Protein AF-A0A352N998-F1 (afdb_monomer)

Sequence (170 aa):
EGVTFNKLVNGTYAFRRDFKKSLWIEVFLVEGINSDIDNVRRIAALVGSLKPDKIHLNTSVRPPSEETATAVSEERMIELASPFDMCPNVIIPKFNSISPGDELNEVDILEILRRRPCTAVQIAEAFDMHMNEVAKYISRLLYKKLIYSDDRGIGAYYSAVKSKEELVLR

Radius of gyration: 21.12 Å; Cα contacts (8 Å, |Δi|>4): 191; chains: 1; bounding box: 54×50×42 Å

Mean predicted aligned error: 13.95 Å

Secondary structure (DSSP, 8-state):
-PPPHHHHHHHHHHHHHH--S--EEEEE--TTTT-SHHHHHHHHHHHHHT--SEEEEE---S--SSTT-PPPPHHHHHHHHGGGTTSSSEE--------TTS---HHHHHHHHHHS-EEHHHHHHHHT--HHHHHHHHHHHHHTTSEEEEE-SSSEEEEE--STTTTT--

Structure (mmCIF, N/CA/C/O backbone):
data_AF-A0A352N998-F1
#
_entry.id   AF-A0A352N998-F1
#
loop_
_atom_site.group_PDB
_atom_site.id
_atom_site.type_symbol
_atom_site.label_atom_id
_atom_site.label_alt_id
_atom_site.label_comp_id
_atom_site.label_asym_id
_atom_site.label_entity_id
_atom_site.label_seq_id
_atom_site.pdbx_PDB_ins_code
_atom_site.Cartn_x
_atom_site.Cartn_y
_atom_site.Cartn_z
_atom_site.occupancy
_atom_site.B_iso_or_equiv
_atom_site.auth_seq_id
_atom_site.auth_comp_id
_atom_site.auth_asym_id
_atom_site.auth_atom_id
_atom_site.pdbx_PDB_model_num
ATOM 1 N N . GLU A 1 1 ? -24.233 -0.096 -15.595 1.00 65.88 1 GLU A N 1
ATOM 2 C CA . GLU A 1 1 ? -24.264 0.865 -14.470 1.00 65.88 1 GLU A CA 1
ATOM 3 C C . GLU A 1 1 ? -22.952 0.783 -13.704 1.00 65.88 1 GLU A C 1
ATOM 5 O O . GLU A 1 1 ? -22.459 -0.321 -13.506 1.00 65.88 1 GLU A O 1
ATOM 10 N N . GLY A 1 2 ? -22.361 1.922 -13.338 1.00 82.56 2 GLY A N 1
ATOM 11 C CA . GLY A 1 2 ? -21.114 1.968 -12.568 1.00 82.56 2 GLY A CA 1
ATOM 12 C C . GLY A 1 2 ? -21.339 1.813 -11.061 1.00 82.56 2 GLY A C 1
ATOM 13 O O . GLY A 1 2 ? -22.460 1.944 -10.561 1.00 82.56 2 GLY A O 1
ATOM 14 N N . VAL A 1 3 ? -20.261 1.558 -10.322 1.00 88.19 3 VAL A N 1
ATOM 15 C CA . VAL A 1 3 ? -20.290 1.548 -8.855 1.00 88.19 3 VAL A CA 1
ATOM 16 C C . VAL A 1 3 ? -20.045 2.968 -8.345 1.00 88.19 3 VAL A C 1
ATOM 18 O O . VAL A 1 3 ? -19.090 3.620 -8.752 1.00 88.19 3 VAL A O 1
ATOM 21 N N . THR A 1 4 ? -20.913 3.461 -7.460 1.00 95.94 4 THR A N 1
ATOM 22 C CA . THR A 1 4 ? -20.728 4.765 -6.809 1.00 95.94 4 THR A CA 1
ATOM 23 C C . THR A 1 4 ? -19.892 4.622 -5.541 1.00 95.94 4 THR A C 1
ATOM 25 O O . THR A 1 4 ? -19.876 3.563 -4.913 1.00 95.94 4 THR A O 1
ATOM 28 N N . PHE A 1 5 ? -19.259 5.711 -5.107 1.00 93.00 5 PHE A N 1
ATOM 29 C CA . PHE A 1 5 ? -18.499 5.740 -3.856 1.00 93.00 5 PHE A CA 1
ATOM 30 C C . PHE A 1 5 ? -19.326 5.266 -2.647 1.00 93.00 5 PHE A C 1
ATOM 32 O O . PHE A 1 5 ? -18.901 4.378 -1.913 1.00 93.00 5 PHE A O 1
ATOM 39 N N . ASN A 1 6 ? -20.560 5.761 -2.496 1.00 94.31 6 ASN A N 1
ATOM 40 C CA . ASN A 1 6 ? -21.445 5.333 -1.406 1.00 94.31 6 ASN A CA 1
ATOM 41 C C . ASN A 1 6 ? -21.802 3.841 -1.478 1.00 94.31 6 ASN A C 1
ATOM 43 O O . ASN A 1 6 ? -21.916 3.193 -0.439 1.00 94.31 6 ASN A O 1
ATOM 47 N N . LYS A 1 7 ? -21.955 3.274 -2.684 1.00 95.50 7 LYS A N 1
ATOM 48 C CA . LYS A 1 7 ? -22.166 1.827 -2.842 1.00 95.50 7 LYS A CA 1
ATOM 49 C C . LYS A 1 7 ? -20.935 1.036 -2.391 1.00 95.50 7 LYS A C 1
ATOM 51 O O . LYS A 1 7 ? -21.114 0.034 -1.706 1.00 95.50 7 LYS A O 1
ATOM 56 N N . LEU A 1 8 ? -19.720 1.492 -2.713 1.00 94.31 8 LEU A N 1
ATOM 57 C CA . LEU A 1 8 ? -18.480 0.861 -2.240 1.00 94.31 8 LEU A CA 1
ATOM 58 C C . LEU A 1 8 ? -18.383 0.903 -0.716 1.00 94.31 8 LEU A C 1
ATOM 60 O O . LEU A 1 8 ? -18.234 -0.142 -0.094 1.00 94.31 8 LEU A O 1
ATOM 64 N N . VAL A 1 9 ? -18.540 2.081 -0.109 1.00 95.00 9 VAL A N 1
ATOM 65 C CA . VAL A 1 9 ? -18.447 2.255 1.349 1.00 95.00 9 VAL A CA 1
ATOM 66 C C . VAL A 1 9 ? -19.470 1.380 2.081 1.00 95.00 9 VAL A C 1
ATOM 68 O O . VAL A 1 9 ? -19.109 0.637 2.994 1.00 95.00 9 VAL A O 1
ATOM 71 N N . ASN A 1 10 ? -20.735 1.399 1.651 1.00 95.44 10 ASN A N 1
ATOM 72 C CA . ASN A 1 10 ? -21.785 0.572 2.253 1.00 95.44 10 ASN A CA 1
ATOM 73 C C . ASN A 1 10 ? -21.541 -0.928 2.040 1.00 95.44 10 ASN A C 1
ATOM 75 O O . ASN A 1 10 ? -21.783 -1.727 2.946 1.00 95.44 10 ASN A O 1
ATOM 79 N N . GLY A 1 11 ? -21.022 -1.307 0.870 1.00 95.31 11 GLY A N 1
ATOM 80 C CA . GLY A 1 11 ? -20.582 -2.670 0.591 1.00 95.31 11 GLY A CA 1
ATOM 81 C C . GLY A 1 11 ? -19.475 -3.118 1.543 1.00 95.31 11 GLY A C 1
ATOM 82 O O . GLY A 1 11 ? -19.547 -4.221 2.078 1.00 95.31 11 GLY A O 1
ATOM 83 N N . THR A 1 12 ? -18.507 -2.249 1.838 1.00 95.62 12 THR A N 1
ATOM 84 C CA . THR A 1 12 ? -17.423 -2.543 2.784 1.00 95.62 12 THR A CA 1
ATOM 85 C C . THR A 1 12 ? -17.932 -2.686 4.217 1.00 95.62 12 THR A C 1
ATOM 87 O O . THR A 1 12 ? -17.496 -3.597 4.916 1.00 95.62 12 THR A O 1
ATOM 90 N N . TYR A 1 13 ? -18.897 -1.870 4.658 1.00 96.19 13 TYR A N 1
ATOM 91 C CA . TYR A 1 13 ? -19.545 -2.071 5.963 1.00 96.19 13 TYR A CA 1
ATOM 92 C C . TYR A 1 13 ? -20.252 -3.427 6.053 1.00 96.19 13 TYR A C 1
ATOM 94 O O . TYR A 1 13 ? -20.094 -4.143 7.045 1.00 96.19 13 TYR A O 1
ATOM 102 N N . ALA A 1 14 ? -21.011 -3.797 5.017 1.00 96.38 14 ALA A N 1
ATOM 103 C CA . ALA A 1 14 ? -21.674 -5.097 4.953 1.00 96.38 14 ALA A CA 1
ATOM 104 C C . ALA A 1 14 ? -20.648 -6.240 4.960 1.00 96.38 14 ALA A C 1
ATOM 106 O O . ALA A 1 14 ? -20.781 -7.187 5.734 1.00 96.38 14 ALA A O 1
ATOM 107 N N . PHE A 1 15 ? -19.573 -6.105 4.180 1.00 96.06 15 PHE A N 1
ATOM 108 C CA . PHE A 1 15 ? -18.477 -7.065 4.155 1.00 96.06 15 PHE A CA 1
ATOM 109 C C . PHE A 1 15 ? -17.824 -7.205 5.529 1.00 96.06 15 PHE A C 1
ATOM 111 O O . PHE A 1 15 ? -17.693 -8.322 6.016 1.00 96.06 15 PHE A O 1
ATOM 118 N N . ARG A 1 16 ? -17.477 -6.102 6.207 1.00 94.00 16 ARG A N 1
ATOM 119 C CA . ARG A 1 16 ? -16.873 -6.154 7.547 1.00 94.00 16 ARG A CA 1
ATOM 120 C C . ARG A 1 16 ? -17.794 -6.805 8.577 1.00 94.00 16 ARG A C 1
ATOM 122 O O . ARG A 1 16 ? -17.312 -7.494 9.474 1.00 94.00 16 ARG A O 1
ATOM 129 N N . ARG A 1 17 ? -19.112 -6.598 8.478 1.00 94.69 17 ARG A N 1
ATOM 130 C CA . ARG A 1 17 ? -20.081 -7.232 9.383 1.00 94.69 17 ARG A CA 1
ATOM 131 C C . ARG A 1 17 ? -19.998 -8.754 9.294 1.00 94.69 17 ARG A C 1
ATOM 133 O O . ARG A 1 17 ? -20.006 -9.407 10.337 1.00 94.69 17 ARG A O 1
ATOM 140 N N . ASP A 1 18 ? -19.885 -9.298 8.089 1.00 95.75 18 ASP A N 1
ATOM 141 C CA . ASP A 1 18 ? -20.013 -10.738 7.850 1.00 95.75 18 ASP A CA 1
ATOM 142 C C . ASP A 1 18 ? -18.638 -11.441 7.814 1.00 95.75 18 ASP A C 1
ATOM 144 O O . ASP A 1 18 ? -18.498 -12.585 8.250 1.00 95.75 18 ASP A O 1
ATOM 148 N N . PHE A 1 19 ? -17.584 -10.735 7.398 1.00 95.50 19 PHE A N 1
ATOM 149 C CA . PHE A 1 19 ? -16.212 -11.229 7.324 1.00 95.50 19 PHE A CA 1
ATOM 150 C C . PHE A 1 19 ? -15.462 -11.044 8.649 1.00 95.50 19 PHE A C 1
ATOM 152 O O . PHE A 1 19 ? -15.167 -9.929 9.073 1.00 95.50 19 PHE A O 1
ATOM 159 N N . LYS A 1 20 ? -15.120 -12.159 9.303 1.00 91.50 20 LYS A N 1
ATOM 160 C CA . LYS A 1 20 ? -14.496 -12.170 10.642 1.00 91.50 20 LYS A CA 1
ATOM 161 C C . LYS A 1 20 ? -12.977 -12.340 10.648 1.00 91.50 20 LYS A C 1
ATOM 163 O O . LYS A 1 20 ? -12.384 -12.424 11.718 1.00 91.50 20 LYS A O 1
ATOM 168 N N . LYS A 1 21 ? -12.350 -12.449 9.476 1.00 94.56 21 LYS A N 1
ATOM 169 C CA . LYS A 1 21 ? -10.887 -12.521 9.359 1.00 94.56 21 LYS A CA 1
ATOM 170 C C . LYS A 1 21 ? -10.299 -11.116 9.204 1.00 94.56 21 LYS A C 1
ATOM 172 O O . LYS A 1 21 ? -11.023 -10.124 9.206 1.00 94.56 21 LYS A O 1
ATOM 177 N N . SER A 1 22 ? -8.980 -11.054 9.045 1.00 93.31 22 SER A N 1
ATOM 178 C CA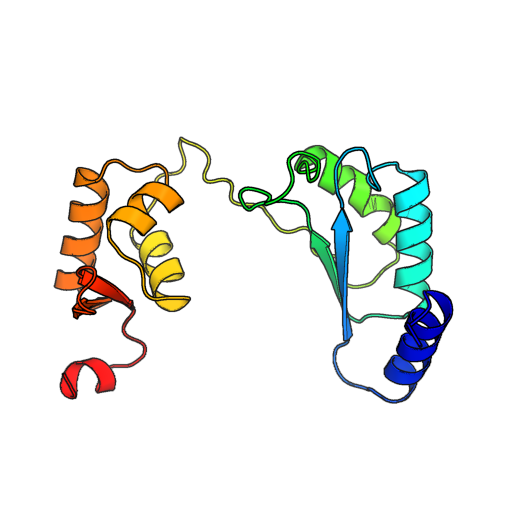 . SER A 1 22 ? -8.244 -9.804 8.901 1.00 93.31 22 SER A CA 1
ATOM 179 C C . SER A 1 22 ? -8.667 -9.020 7.658 1.00 93.31 22 SER A C 1
ATOM 181 O O . SER A 1 22 ? -8.483 -9.482 6.533 1.00 93.31 22 SER A O 1
ATOM 183 N N . LEU A 1 23 ? -9.201 -7.822 7.875 1.00 91.94 23 LEU A N 1
ATOM 184 C CA . LEU A 1 23 ? -9.463 -6.813 6.860 1.00 91.94 23 LEU A CA 1
ATOM 185 C C . LEU A 1 23 ? -8.330 -5.795 6.884 1.00 91.94 23 LEU A C 1
ATOM 187 O O . LEU A 1 23 ? -8.107 -5.136 7.900 1.00 91.94 23 LEU A O 1
ATOM 191 N N . TRP A 1 24 ? -7.621 -5.667 5.770 1.00 94.50 24 TRP A N 1
ATOM 192 C CA . TRP A 1 24 ? -6.589 -4.651 5.598 1.00 94.50 24 TRP A CA 1
ATOM 193 C C . TRP A 1 24 ? -7.104 -3.594 4.633 1.00 94.50 24 TRP A C 1
ATOM 195 O O . TRP A 1 24 ? -7.701 -3.934 3.611 1.00 94.50 24 TRP A O 1
ATOM 205 N N . ILE A 1 25 ? -6.888 -2.326 4.968 1.00 94.06 25 ILE A N 1
ATOM 206 C CA . ILE A 1 25 ? -7.213 -1.204 4.090 1.00 94.06 25 ILE A CA 1
ATOM 207 C C . ILE A 1 25 ? -5.918 -0.493 3.726 1.00 94.06 25 ILE A C 1
ATOM 209 O O . ILE A 1 25 ? -5.129 -0.139 4.598 1.00 94.06 25 ILE A O 1
ATOM 213 N N . GLU A 1 26 ? -5.716 -0.287 2.432 1.00 93.44 26 GLU A N 1
ATOM 214 C CA . GLU A 1 26 ? -4.622 0.519 1.910 1.00 93.44 26 GLU A CA 1
ATOM 215 C C . GLU A 1 26 ? -5.130 1.923 1.572 1.00 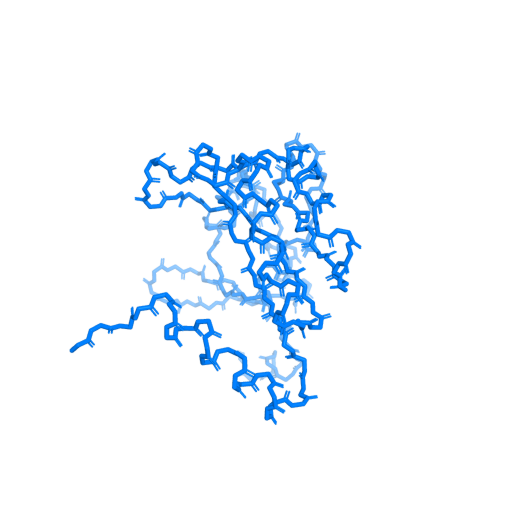93.44 26 GLU A C 1
ATOM 217 O O . GLU A 1 26 ? -6.182 2.079 0.949 1.00 93.44 26 GLU A O 1
ATOM 222 N N . VAL A 1 27 ? -4.382 2.940 1.992 1.00 94.50 27 VAL A N 1
ATOM 223 C CA . VAL A 1 27 ? -4.620 4.346 1.672 1.00 94.50 27 VAL A CA 1
ATOM 224 C C . VAL A 1 27 ? -3.437 4.848 0.864 1.00 94.50 27 VAL A C 1
ATOM 226 O O . VAL A 1 27 ? -2.335 5.000 1.387 1.00 94.50 27 VAL A O 1
ATOM 229 N N . PHE A 1 28 ? -3.682 5.119 -0.413 1.00 93.44 28 PHE A N 1
ATOM 230 C CA . PHE A 1 28 ? -2.672 5.648 -1.318 1.00 93.44 28 PHE A CA 1
ATOM 231 C C . PHE A 1 28 ? -2.707 7.181 -1.308 1.00 93.44 28 PHE A C 1
ATOM 233 O O . PHE A 1 28 ? -3.711 7.789 -1.694 1.00 93.44 28 PHE A O 1
ATOM 240 N N . LEU A 1 29 ? -1.624 7.795 -0.839 1.00 93.62 29 LEU A N 1
ATOM 241 C CA . LEU A 1 29 ? -1.433 9.238 -0.795 1.00 93.62 29 LEU A CA 1
ATOM 242 C C . LEU A 1 29 ? -0.603 9.685 -2.000 1.00 93.62 29 LEU A C 1
ATOM 244 O O . LEU A 1 29 ? 0.393 9.061 -2.355 1.00 93.62 29 LEU A O 1
ATOM 248 N N . VAL A 1 30 ? -1.041 10.765 -2.634 1.00 92.19 30 VAL A N 1
ATOM 249 C CA . VAL A 1 30 ? -0.405 11.379 -3.797 1.00 92.19 30 VAL A CA 1
ATOM 250 C C . VAL A 1 30 ? -0.231 12.858 -3.512 1.00 92.19 30 VAL A C 1
ATOM 252 O O . VAL A 1 30 ? -1.176 13.535 -3.084 1.00 92.19 30 VAL A O 1
ATOM 255 N N . GLU A 1 31 ? 0.982 13.342 -3.753 1.00 89.06 31 GLU A N 1
ATOM 256 C CA . GLU A 1 31 ? 1.353 14.717 -3.451 1.00 89.06 31 GLU A CA 1
ATOM 257 C C . GLU A 1 31 ? 0.483 15.706 -4.238 1.00 89.06 31 GLU A C 1
ATOM 259 O O . GLU A 1 31 ? 0.260 15.538 -5.437 1.00 89.06 31 GLU A O 1
ATOM 264 N N . GLY A 1 32 ? -0.055 16.715 -3.552 1.00 89.38 32 GLY A N 1
ATOM 265 C CA . GLY A 1 32 ? -0.928 17.738 -4.133 1.00 89.38 32 GLY A CA 1
ATOM 266 C C . GLY A 1 32 ? -2.327 17.271 -4.562 1.00 89.38 32 GLY A C 1
ATOM 267 O O . GLY A 1 32 ? -3.110 18.099 -5.024 1.00 89.38 32 GLY A O 1
ATOM 268 N N . ILE A 1 33 ? -2.672 15.984 -4.420 1.00 92.44 33 ILE A N 1
ATOM 269 C CA . ILE A 1 33 ? -4.010 15.463 -4.762 1.00 92.44 33 ILE A CA 1
ATOM 270 C C . ILE A 1 33 ? -4.828 15.191 -3.501 1.00 92.44 33 ILE A C 1
ATOM 272 O O . ILE A 1 33 ? -5.963 15.647 -3.367 1.00 92.44 33 ILE A O 1
ATOM 276 N N . ASN A 1 34 ? -4.275 14.405 -2.580 1.00 93.19 34 ASN A N 1
ATOM 277 C CA . ASN A 1 34 ? -4.950 14.026 -1.337 1.00 93.19 34 ASN A CA 1
ATOM 278 C C . ASN A 1 34 ? -4.017 14.069 -0.112 1.00 93.19 34 ASN A C 1
ATOM 280 O O . ASN A 1 34 ? -4.410 13.596 0.954 1.00 93.19 34 ASN A O 1
ATOM 284 N N . SER A 1 35 ? -2.823 14.661 -0.254 1.00 93.69 35 SER A N 1
ATOM 285 C CA . SER A 1 35 ? -1.809 14.833 0.799 1.00 93.69 35 SER A CA 1
ATOM 286 C C . SER A 1 35 ? -2.038 16.058 1.705 1.00 93.69 35 SER A C 1
ATOM 288 O O . SER A 1 35 ? -1.250 16.324 2.619 1.00 93.69 35 SER A O 1
ATOM 290 N N . ASP A 1 36 ? -3.126 16.809 1.510 1.00 95.31 36 ASP A N 1
ATOM 291 C CA . ASP A 1 36 ? -3.528 17.870 2.438 1.00 95.31 36 ASP A CA 1
ATOM 292 C C . ASP A 1 36 ? -4.054 17.287 3.750 1.00 95.31 36 ASP A C 1
ATOM 294 O O . ASP A 1 36 ? -4.872 16.363 3.762 1.00 95.31 36 ASP A O 1
ATOM 298 N N . ILE A 1 37 ? -3.662 17.884 4.877 1.00 94.75 37 ILE A N 1
ATOM 299 C CA . ILE A 1 37 ? -3.973 17.343 6.208 1.00 94.75 37 ILE A CA 1
ATOM 300 C C . ILE A 1 37 ? -5.482 17.171 6.456 1.00 94.75 37 ILE A C 1
ATOM 302 O O . ILE A 1 37 ? -5.900 16.204 7.090 1.00 94.75 37 ILE A O 1
ATOM 306 N N . ASP A 1 38 ? -6.322 18.061 5.924 1.00 95.88 38 ASP A N 1
ATOM 307 C CA . ASP A 1 38 ? -7.776 17.969 6.083 1.00 95.88 38 ASP A CA 1
ATOM 308 C C . ASP A 1 38 ? -8.395 16.853 5.237 1.00 95.88 38 ASP A C 1
ATOM 310 O O . ASP A 1 38 ? -9.338 16.191 5.681 1.00 95.88 38 ASP A O 1
ATOM 314 N N . ASN A 1 39 ? -7.8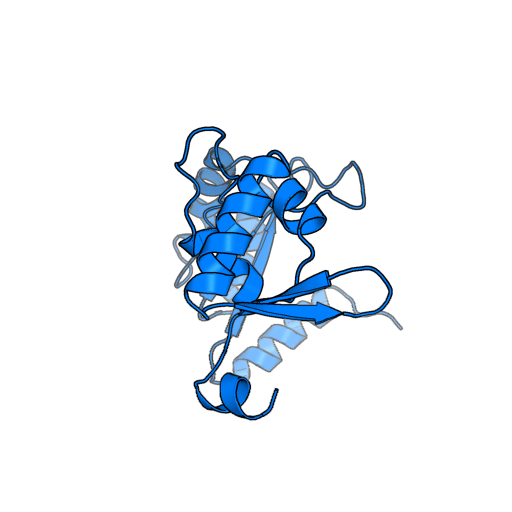40 16.590 4.050 1.00 96.38 39 ASN A N 1
ATOM 315 C CA . ASN A 1 39 ? -8.228 15.440 3.238 1.00 96.38 39 ASN A CA 1
ATOM 316 C C . ASN A 1 39 ? -7.840 14.144 3.950 1.00 96.38 39 ASN A C 1
ATOM 318 O O . ASN A 1 39 ? -8.678 13.254 4.110 1.00 96.38 39 ASN A O 1
ATOM 322 N N . VAL A 1 40 ? -6.620 14.080 4.481 1.00 96.44 40 VAL A N 1
ATOM 323 C CA . VAL A 1 40 ? -6.133 12.915 5.222 1.00 96.44 40 VAL A CA 1
ATOM 324 C C . VAL A 1 40 ? -6.956 12.653 6.485 1.00 96.44 40 VAL A C 1
ATOM 326 O O . VAL A 1 40 ? -7.328 11.509 6.734 1.00 96.44 40 VAL A O 1
ATOM 329 N N . ARG A 1 41 ? -7.360 13.686 7.236 1.00 96.31 41 ARG A N 1
ATOM 330 C CA . ARG A 1 41 ? -8.280 13.535 8.382 1.00 96.31 41 ARG A CA 1
ATOM 331 C C . ARG A 1 41 ? -9.622 12.922 7.986 1.00 96.31 41 ARG A C 1
ATOM 333 O O . ARG A 1 41 ? -10.126 12.047 8.688 1.00 96.31 41 ARG A O 1
ATOM 340 N N . ARG A 1 42 ? -10.208 13.358 6.866 1.00 96.56 42 ARG A N 1
ATOM 341 C CA . ARG A 1 42 ? -11.473 12.796 6.356 1.00 96.56 42 ARG A CA 1
ATOM 342 C C . ARG A 1 42 ? -11.309 11.335 5.948 1.00 96.56 42 ARG A C 1
ATOM 344 O O . ARG A 1 42 ? -12.180 10.521 6.253 1.00 96.56 42 ARG A O 1
ATOM 351 N N . ILE A 1 43 ? -10.191 11.003 5.303 1.00 96.25 43 ILE A N 1
ATOM 352 C CA . ILE A 1 43 ? -9.853 9.626 4.935 1.00 96.25 43 ILE A CA 1
ATOM 353 C C . ILE A 1 43 ? -9.696 8.770 6.194 1.00 96.25 43 ILE A C 1
ATOM 355 O O . ILE A 1 43 ? -10.342 7.732 6.296 1.00 96.25 43 ILE A O 1
ATOM 359 N N . ALA A 1 44 ? -8.912 9.217 7.175 1.00 95.81 44 ALA A N 1
ATOM 360 C CA . ALA A 1 44 ? -8.687 8.490 8.419 1.00 95.81 44 ALA A CA 1
ATOM 361 C C . ALA A 1 44 ? -9.989 8.235 9.188 1.00 95.81 44 ALA A C 1
ATOM 363 O O . ALA A 1 44 ? -10.231 7.111 9.623 1.00 95.81 44 ALA A O 1
ATOM 364 N N . ALA A 1 45 ? -10.873 9.233 9.280 1.00 95.69 45 ALA A N 1
ATOM 365 C CA . ALA A 1 45 ? -12.179 9.074 9.915 1.00 95.69 45 ALA A CA 1
ATOM 366 C C . ALA A 1 45 ? -13.044 8.011 9.214 1.00 95.69 45 ALA A C 1
ATOM 368 O O . ALA A 1 45 ? -13.640 7.161 9.878 1.00 95.69 45 ALA A O 1
ATOM 369 N N . LEU A 1 46 ? -13.083 8.026 7.876 1.00 95.88 46 LEU A N 1
ATOM 370 C CA . LEU A 1 46 ? -13.828 7.041 7.092 1.00 95.88 46 LEU A CA 1
ATOM 371 C C . LEU A 1 46 ? -13.221 5.636 7.201 1.00 95.88 46 LEU A C 1
ATOM 373 O O . LEU A 1 46 ? -13.942 4.655 7.349 1.00 95.88 46 LEU A O 1
ATOM 377 N N . VAL A 1 47 ? -11.898 5.514 7.126 1.00 95.19 47 VAL A N 1
ATOM 378 C CA . VAL A 1 47 ? -11.223 4.216 7.238 1.00 95.19 47 VAL A CA 1
ATOM 379 C C . VAL A 1 47 ? -11.401 3.648 8.645 1.00 95.19 47 VAL A C 1
ATOM 381 O O . VAL A 1 47 ? -11.727 2.471 8.792 1.00 95.19 47 VAL A O 1
ATOM 384 N N . GLY A 1 48 ? -11.277 4.479 9.680 1.00 93.75 48 GLY A N 1
ATOM 385 C CA . GLY A 1 48 ? -11.504 4.080 11.066 1.00 93.75 48 GLY A CA 1
ATOM 386 C C . GLY A 1 48 ? -12.926 3.567 11.306 1.00 93.75 48 GLY A C 1
ATOM 387 O O . GLY A 1 48 ? -13.108 2.548 11.977 1.00 93.75 48 GLY A O 1
ATOM 388 N N . SER A 1 49 ? -13.945 4.191 10.703 1.00 94.12 49 SER A N 1
ATOM 389 C CA . SER A 1 49 ? -15.327 3.721 10.851 1.00 94.12 49 SER A CA 1
ATOM 390 C C . SER A 1 49 ? -15.572 2.353 10.203 1.00 94.12 49 SER A C 1
ATOM 392 O O . SER A 1 49 ? -16.425 1.605 10.685 1.00 94.12 49 SER A O 1
ATOM 394 N N . LEU A 1 50 ? -14.784 1.967 9.192 1.00 93.62 50 LEU A N 1
ATOM 395 C CA . LEU A 1 50 ? -14.815 0.631 8.576 1.00 93.62 50 LEU A CA 1
ATOM 396 C C . LEU A 1 50 ? -14.196 -0.469 9.457 1.00 93.62 50 LEU A C 1
ATOM 398 O O . LEU A 1 50 ? -14.337 -1.649 9.135 1.00 93.62 50 LEU A O 1
ATOM 402 N N . LYS A 1 51 ? -13.547 -0.108 10.574 1.00 92.94 51 LYS A N 1
ATOM 403 C CA . LYS A 1 51 ? -12.927 -1.029 11.545 1.00 92.94 51 LYS A CA 1
ATOM 404 C C . LYS A 1 51 ? -12.003 -2.086 10.904 1.00 92.94 51 LYS A C 1
ATOM 406 O O . LYS A 1 51 ? -12.213 -3.284 11.138 1.00 92.94 51 LYS A O 1
ATOM 411 N N . PRO A 1 52 ? -11.009 -1.688 10.086 1.00 94.06 52 PRO A N 1
ATOM 412 C CA . PRO A 1 52 ? -9.994 -2.616 9.605 1.00 94.06 52 PRO A CA 1
ATOM 413 C C . PRO A 1 52 ? -9.144 -3.139 10.766 1.00 94.06 52 PRO A C 1
ATOM 415 O O . PRO A 1 52 ? -9.052 -2.513 11.817 1.00 94.06 52 PRO A O 1
ATOM 418 N N . ASP A 1 53 ? -8.491 -4.278 10.561 1.00 94.19 53 ASP A N 1
ATOM 419 C CA . ASP A 1 53 ? -7.519 -4.831 11.511 1.00 94.19 53 ASP A CA 1
ATOM 420 C C . ASP A 1 53 ? -6.107 -4.262 11.275 1.00 94.19 53 ASP A C 1
ATOM 422 O O . ASP A 1 53 ? -5.233 -4.362 12.141 1.00 94.19 53 ASP A O 1
ATOM 426 N N . LYS A 1 54 ? -5.879 -3.691 10.084 1.00 92.62 54 LYS A N 1
ATOM 427 C CA . LYS A 1 54 ? -4.625 -3.057 9.682 1.00 92.62 54 LYS A CA 1
ATOM 428 C C . LYS A 1 54 ? -4.864 -1.975 8.633 1.00 92.62 54 LYS A C 1
ATOM 430 O O . LYS A 1 54 ? -5.666 -2.178 7.717 1.00 92.62 54 LYS A O 1
ATOM 435 N N . ILE A 1 55 ? -4.122 -0.877 8.733 1.00 94.00 55 ILE A N 1
ATOM 436 C CA . ILE A 1 55 ? -4.081 0.168 7.708 1.00 94.00 55 ILE A CA 1
ATOM 437 C C . ILE A 1 55 ? -2.671 0.241 7.140 1.00 94.00 55 ILE A C 1
ATOM 439 O O . ILE A 1 55 ? -1.706 0.319 7.892 1.00 94.00 55 ILE A O 1
ATOM 443 N N . HIS A 1 56 ? -2.546 0.219 5.819 1.00 92.75 56 HIS A N 1
ATOM 444 C CA . HIS A 1 56 ? -1.294 0.510 5.129 1.00 92.75 56 HIS A CA 1
ATOM 445 C C . HIS A 1 56 ? -1.411 1.876 4.466 1.00 92.75 56 HIS A C 1
ATOM 447 O O . HIS A 1 56 ? -2.273 2.065 3.612 1.00 92.75 56 HIS A O 1
ATOM 453 N N . LEU A 1 57 ? -0.554 2.819 4.838 1.00 92.50 57 LEU A N 1
ATOM 454 C CA . LEU A 1 57 ? -0.368 4.019 4.027 1.00 92.50 57 LEU A CA 1
ATOM 455 C C . LEU A 1 57 ? 0.549 3.665 2.856 1.00 92.50 57 LEU A C 1
ATOM 457 O O . LEU A 1 57 ? 1.360 2.757 2.969 1.00 92.50 57 LEU A O 1
ATOM 461 N N . ASN A 1 58 ? 0.414 4.311 1.709 1.00 90.50 58 ASN A N 1
ATOM 462 C CA . ASN A 1 58 ? 1.292 4.067 0.568 1.00 90.50 58 ASN A CA 1
ATOM 463 C C . ASN A 1 58 ? 1.417 5.329 -0.290 1.00 90.50 58 ASN A C 1
ATOM 465 O O . ASN A 1 58 ? 0.596 6.233 -0.166 1.00 90.50 58 ASN A O 1
ATOM 469 N N . THR A 1 59 ? 2.432 5.389 -1.144 1.00 89.12 59 THR A N 1
ATOM 470 C CA . THR A 1 59 ? 2.664 6.488 -2.090 1.00 89.12 59 THR A CA 1
ATOM 471 C C . THR A 1 59 ? 3.329 5.956 -3.363 1.00 89.12 59 THR A C 1
ATOM 473 O O . THR A 1 59 ? 3.673 4.774 -3.465 1.00 89.12 59 THR A O 1
ATOM 476 N N . SER A 1 60 ? 3.474 6.808 -4.374 1.00 82.88 60 SER A N 1
ATOM 477 C CA . SER A 1 60 ? 4.077 6.448 -5.661 1.00 82.88 60 SER A CA 1
ATOM 478 C C . SER A 1 60 ? 5.560 6.092 -5.502 1.00 82.88 60 SER A C 1
ATOM 480 O O . SER A 1 60 ? 6.386 6.962 -5.277 1.00 82.88 60 SER A O 1
ATOM 482 N N . VAL A 1 61 ? 5.911 4.806 -5.604 1.00 67.62 61 VAL A N 1
ATOM 483 C CA . VAL A 1 61 ? 7.307 4.308 -5.493 1.00 67.62 61 VAL A CA 1
ATOM 484 C C . VAL A 1 61 ? 7.753 3.444 -6.669 1.00 67.62 61 VAL A C 1
ATOM 486 O O . VAL A 1 61 ? 8.742 2.717 -6.616 1.00 67.62 61 VAL A O 1
ATOM 489 N N . ARG A 1 62 ? 6.994 3.507 -7.757 1.00 62.53 62 ARG A N 1
ATOM 490 C CA . ARG A 1 62 ? 7.391 3.012 -9.076 1.00 62.53 62 ARG A CA 1
ATOM 491 C C . ARG A 1 62 ? 7.404 4.210 -10.019 1.00 62.53 62 ARG A C 1
ATOM 493 O O . ARG A 1 62 ? 6.690 5.165 -9.718 1.00 62.53 62 ARG A O 1
ATOM 500 N N . PRO A 1 63 ? 8.133 4.163 -11.148 1.00 54.06 63 PRO A N 1
ATOM 501 C CA . PRO A 1 63 ? 7.967 5.163 -12.195 1.00 54.06 63 PRO A CA 1
ATOM 502 C C . PRO A 1 63 ? 6.467 5.277 -12.501 1.00 54.06 63 PRO A C 1
ATOM 504 O O . PRO A 1 63 ? 5.858 4.264 -12.875 1.00 54.06 63 PRO A O 1
ATOM 507 N N . PRO A 1 64 ? 5.828 6.424 -12.223 1.00 58.09 64 PRO A N 1
ATOM 508 C CA . PRO A 1 64 ? 4.397 6.529 -12.404 1.00 58.09 64 PRO A CA 1
ATOM 509 C C . PRO A 1 64 ? 4.090 6.505 -13.902 1.00 58.09 64 PRO A C 1
ATOM 511 O O . PRO A 1 64 ? 4.832 7.054 -14.711 1.00 58.09 64 PRO A O 1
ATOM 514 N N . SER A 1 65 ? 2.985 5.861 -14.280 1.00 57.47 65 SER A N 1
ATOM 515 C CA . SER A 1 65 ? 2.515 5.885 -15.674 1.00 57.47 65 SER A CA 1
ATOM 516 C C . SER A 1 65 ? 1.977 7.263 -16.086 1.00 57.47 65 SER A C 1
ATOM 518 O O . SER A 1 65 ? 1.780 7.497 -17.272 1.00 57.47 65 SER A O 1
ATOM 520 N N . GLU A 1 66 ? 1.716 8.135 -15.110 1.00 64.56 66 GLU A N 1
ATOM 521 C CA . GLU A 1 66 ? 1.136 9.471 -15.245 1.00 64.56 66 GLU A CA 1
ATOM 522 C C . GLU A 1 66 ? 2.039 10.466 -14.503 1.00 64.56 66 GLU A C 1
ATOM 524 O O . GLU A 1 66 ? 2.335 10.260 -13.325 1.00 64.56 66 GLU A O 1
ATOM 529 N N . GLU A 1 67 ? 2.452 11.562 -15.142 1.00 62.66 67 GLU A N 1
ATOM 530 C CA . GLU A 1 67 ? 3.386 12.541 -14.550 1.00 62.66 67 GLU A CA 1
ATOM 531 C C . GLU A 1 67 ? 2.852 13.215 -13.274 1.00 62.66 67 GLU A C 1
ATOM 533 O O . GLU A 1 67 ? 3.619 13.731 -12.467 1.00 62.66 67 GLU A O 1
ATOM 538 N N . THR A 1 68 ? 1.534 13.197 -13.06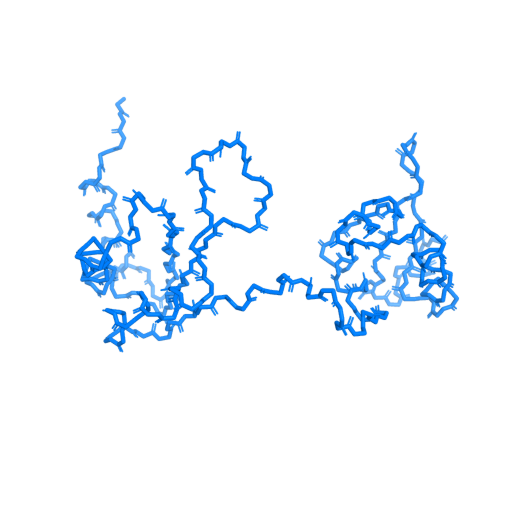7 1.00 67.94 68 THR A N 1
ATOM 539 C CA . THR A 1 68 ? 0.862 13.830 -11.923 1.00 67.94 68 THR A CA 1
ATOM 540 C C . THR A 1 68 ? 0.834 12.962 -10.664 1.00 67.94 68 THR A C 1
ATOM 542 O O . THR A 1 68 ? 0.492 13.459 -9.591 1.00 67.94 68 THR A O 1
ATOM 545 N N . ALA A 1 69 ? 1.194 11.676 -10.753 1.00 73.00 69 ALA A N 1
ATOM 546 C CA . ALA A 1 69 ? 1.225 10.766 -9.609 1.00 73.00 69 ALA A CA 1
ATOM 547 C C . ALA A 1 69 ? 2.553 10.882 -8.840 1.00 73.00 69 ALA A C 1
ATOM 549 O O . ALA A 1 69 ? 3.353 9.941 -8.775 1.00 73.00 69 ALA A O 1
ATOM 550 N N . THR A 1 70 ? 2.769 12.064 -8.263 1.00 82.00 70 THR A N 1
ATOM 551 C CA . THR A 1 70 ? 3.967 12.412 -7.497 1.00 82.00 70 THR A CA 1
ATOM 552 C C . THR A 1 70 ? 3.961 11.750 -6.123 1.00 82.00 70 THR A C 1
ATOM 554 O O . THR A 1 70 ? 2.954 11.739 -5.409 1.00 82.00 70 THR A O 1
ATOM 557 N N . ALA A 1 71 ? 5.113 11.202 -5.745 1.00 85.31 71 ALA A N 1
ATOM 558 C CA . ALA A 1 71 ? 5.324 10.616 -4.434 1.00 85.31 71 ALA A CA 1
ATOM 559 C C . ALA A 1 71 ? 5.294 11.689 -3.334 1.00 85.31 71 ALA A C 1
ATOM 561 O O . ALA A 1 71 ? 6.007 12.685 -3.417 1.00 85.31 71 ALA A O 1
ATOM 562 N N . VAL A 1 72 ? 4.520 11.450 -2.279 1.00 87.38 72 VAL A N 1
ATOM 563 C CA . VAL A 1 72 ? 4.678 12.132 -0.986 1.00 87.38 72 VAL A CA 1
ATOM 564 C C . VAL A 1 72 ? 6.024 11.740 -0.358 1.00 87.38 72 VAL A C 1
ATOM 566 O O . VAL A 1 72 ? 6.363 10.554 -0.356 1.00 87.38 72 VAL A O 1
ATOM 569 N N . SER A 1 73 ? 6.778 12.711 0.178 1.00 85.31 73 SER A N 1
ATOM 570 C CA . SER A 1 73 ? 8.074 12.449 0.833 1.00 85.31 73 SER A CA 1
ATOM 571 C C . SER A 1 73 ? 7.924 11.592 2.095 1.00 85.31 73 SER A C 1
ATOM 573 O O . SER A 1 73 ? 6.849 11.543 2.694 1.00 85.31 73 SER A O 1
ATOM 575 N N . GLU A 1 74 ? 8.995 10.930 2.536 1.00 83.25 74 GLU A N 1
ATOM 576 C CA . GLU A 1 74 ? 8.956 10.086 3.738 1.00 83.25 74 GLU A CA 1
ATOM 577 C C . GLU A 1 74 ? 8.594 10.888 4.998 1.00 83.25 74 GLU A C 1
ATOM 579 O O . GLU A 1 74 ? 7.717 10.481 5.763 1.00 83.25 74 GLU A O 1
ATOM 584 N N . GLU A 1 75 ? 9.192 12.067 5.182 1.00 84.38 75 GLU A N 1
ATOM 585 C CA . GLU A 1 75 ? 8.898 12.956 6.312 1.00 84.38 75 GLU A CA 1
ATOM 586 C C . GLU A 1 75 ? 7.427 13.362 6.303 1.00 84.38 75 GLU A C 1
ATOM 588 O O . GLU A 1 75 ? 6.741 13.307 7.326 1.00 84.38 75 GLU A O 1
ATOM 593 N N . ARG A 1 76 ? 6.908 13.700 5.118 1.00 88.75 76 ARG A N 1
ATOM 594 C CA . ARG A 1 76 ? 5.514 14.091 4.962 1.00 88.75 76 ARG A CA 1
ATOM 595 C C . ARG A 1 76 ? 4.565 12.912 5.171 1.00 88.75 76 ARG A C 1
ATOM 597 O O . ARG A 1 76 ? 3.510 13.089 5.773 1.00 88.75 76 ARG A O 1
ATOM 604 N N . MET A 1 77 ? 4.935 11.703 4.752 1.00 89.62 77 MET A N 1
ATOM 605 C CA . MET A 1 77 ? 4.175 10.481 5.040 1.00 89.62 77 MET A CA 1
ATOM 606 C C . MET A 1 77 ? 4.066 10.226 6.548 1.00 89.62 77 MET A C 1
ATOM 608 O O . MET A 1 77 ? 2.996 9.835 7.016 1.00 89.62 77 MET A O 1
ATOM 612 N N . ILE A 1 78 ? 5.131 10.486 7.315 1.00 88.00 78 ILE A N 1
ATOM 613 C CA . ILE A 1 78 ? 5.115 10.389 8.782 1.00 88.00 78 ILE A CA 1
ATOM 614 C C . ILE A 1 78 ? 4.154 11.422 9.383 1.00 88.00 78 ILE A C 1
ATOM 616 O O . ILE A 1 78 ? 3.318 11.070 10.214 1.00 88.00 78 ILE A O 1
ATOM 620 N N . GLU A 1 79 ? 4.207 12.678 8.936 1.00 89.81 79 GLU A N 1
ATOM 621 C CA . GLU A 1 79 ? 3.280 13.721 9.403 1.00 89.81 79 GLU A CA 1
ATOM 622 C C . GLU A 1 79 ? 1.813 13.364 9.115 1.00 89.81 79 GLU A C 1
ATOM 624 O O . GLU A 1 79 ? 0.934 13.504 9.975 1.00 89.81 79 GLU A O 1
ATOM 629 N N . LEU A 1 80 ? 1.551 12.868 7.904 1.00 92.81 80 LEU A N 1
ATOM 630 C CA . LEU A 1 80 ? 0.224 12.474 7.439 1.00 92.81 80 LEU A CA 1
ATOM 631 C C . LEU A 1 80 ? -0.272 11.161 8.051 1.00 92.81 80 LEU A C 1
ATOM 633 O O . LEU A 1 80 ? -1.445 10.831 7.891 1.00 92.81 80 LEU A O 1
ATOM 637 N N . ALA A 1 81 ? 0.564 10.429 8.785 1.00 91.50 81 ALA A N 1
ATOM 638 C CA . ALA A 1 81 ? 0.116 9.268 9.538 1.00 91.50 81 ALA A CA 1
ATOM 639 C C . ALA A 1 81 ? -0.619 9.646 10.829 1.00 91.50 81 ALA A C 1
ATOM 641 O O . ALA A 1 81 ? -1.507 8.903 11.244 1.00 91.50 81 ALA A O 1
ATOM 642 N N . SER A 1 82 ? -0.332 10.817 11.412 1.00 91.56 82 SER A N 1
ATOM 643 C CA . SER A 1 82 ? -0.915 11.245 12.697 1.00 91.56 82 SER A CA 1
ATOM 644 C C . SER A 1 82 ? -2.453 11.193 12.772 1.00 91.56 82 SER A C 1
ATOM 646 O O . SER A 1 82 ? -2.992 10.780 13.800 1.00 91.56 82 SER A O 1
ATOM 648 N N . PRO A 1 83 ? -3.236 11.507 11.715 1.00 93.31 83 PRO A N 1
ATOM 649 C CA . PRO A 1 83 ? -4.692 11.375 11.777 1.00 93.31 83 PRO A CA 1
ATOM 650 C C . PRO A 1 83 ? -5.176 9.923 11.922 1.00 93.31 83 PRO A C 1
ATOM 652 O O . PRO A 1 83 ? -6.328 9.703 12.296 1.00 93.31 83 PRO A O 1
ATOM 655 N N . PHE A 1 84 ? -4.322 8.936 11.636 1.00 91.75 84 PHE A N 1
ATOM 656 C CA . PHE A 1 84 ? -4.615 7.512 11.768 1.00 91.75 84 PHE A CA 1
ATOM 657 C C . PHE A 1 84 ? -4.201 6.928 13.126 1.00 91.75 84 PHE A C 1
ATOM 659 O O . PHE A 1 84 ? -4.452 5.749 13.342 1.00 91.75 84 PHE A O 1
ATOM 666 N N . ASP A 1 85 ? -3.647 7.706 14.063 1.00 84.38 85 ASP A N 1
ATOM 667 C CA . ASP A 1 85 ? -3.157 7.197 15.361 1.00 84.38 85 ASP A CA 1
ATOM 668 C C . ASP A 1 85 ? -4.237 6.485 16.194 1.00 84.38 85 ASP A C 1
ATOM 670 O O . ASP A 1 85 ? -3.947 5.602 17.000 1.00 84.38 85 ASP A O 1
ATOM 674 N N . MET A 1 86 ? -5.507 6.846 15.994 1.00 76.69 86 MET A N 1
ATOM 675 C CA . MET A 1 86 ? -6.652 6.199 16.651 1.00 76.69 86 MET A CA 1
ATOM 676 C C . MET A 1 86 ? -7.090 4.896 15.960 1.00 76.69 86 MET A C 1
ATOM 678 O O . MET A 1 86 ? -8.015 4.225 16.424 1.00 76.69 86 MET A O 1
ATOM 682 N N . CYS A 1 87 ? -6.462 4.540 14.841 1.00 79.69 87 CYS A N 1
ATOM 683 C CA . CYS A 1 87 ? -6.730 3.322 14.094 1.00 79.69 87 CYS A CA 1
ATOM 684 C C . CYS A 1 87 ? -5.739 2.207 14.470 1.00 79.69 87 CYS A C 1
ATOM 686 O O . CYS A 1 87 ? -4.576 2.466 14.776 1.00 79.69 87 CYS A O 1
ATOM 688 N N . PRO A 1 88 ? -6.161 0.936 14.415 1.00 72.06 88 PRO A N 1
ATOM 689 C CA . PRO A 1 88 ? -5.290 -0.180 14.757 1.00 72.06 88 PRO A CA 1
ATOM 690 C C . PRO A 1 88 ? -4.222 -0.432 13.680 1.00 72.06 88 PRO A C 1
ATOM 692 O O . PRO A 1 88 ? -4.521 -0.469 12.486 1.00 72.06 88 PRO A O 1
ATOM 695 N N . ASN A 1 89 ? -2.994 -0.711 14.130 1.00 76.81 89 ASN A N 1
ATOM 696 C CA . ASN A 1 89 ? -1.889 -1.248 13.325 1.00 76.81 89 ASN A CA 1
ATOM 697 C C . ASN A 1 89 ? -1.636 -0.478 12.015 1.00 76.81 89 ASN A C 1
ATOM 699 O O . ASN A 1 89 ? -1.682 -1.062 10.928 1.00 76.81 89 ASN A O 1
ATOM 703 N N . VAL A 1 90 ? -1.379 0.827 12.112 1.00 82.06 90 VAL A N 1
ATOM 704 C CA . VAL A 1 90 ? -0.980 1.645 10.959 1.00 82.06 90 VAL A CA 1
ATOM 705 C C . VAL A 1 90 ? 0.453 1.299 10.566 1.00 82.06 90 VAL A C 1
ATOM 707 O O . VAL A 1 90 ? 1.370 1.377 11.381 1.00 82.06 90 VAL A O 1
ATOM 710 N N . ILE A 1 91 ? 0.644 0.904 9.311 1.00 79.50 91 ILE A N 1
ATOM 711 C CA . ILE A 1 91 ? 1.954 0.649 8.721 1.00 79.50 91 ILE A CA 1
ATOM 712 C C . ILE A 1 91 ? 2.228 1.733 7.691 1.00 79.50 91 ILE A C 1
ATOM 714 O O . ILE A 1 91 ? 1.497 1.875 6.710 1.00 79.50 91 ILE A O 1
ATOM 718 N N . ILE A 1 92 ? 3.315 2.462 7.915 1.00 75.19 92 ILE A N 1
ATOM 719 C CA . ILE A 1 92 ? 3.938 3.318 6.914 1.00 75.19 92 ILE 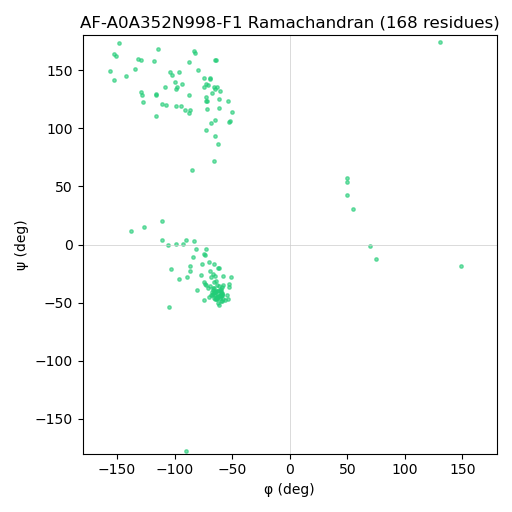A CA 1
ATOM 720 C C . ILE A 1 92 ? 5.034 2.462 6.269 1.00 75.19 92 ILE A C 1
ATOM 722 O O . ILE A 1 92 ? 5.907 1.966 6.990 1.00 75.19 92 ILE A O 1
ATOM 726 N N . PRO A 1 93 ? 4.987 2.201 4.956 1.00 62.62 93 PRO A N 1
ATOM 727 C CA . PRO A 1 93 ? 6.044 1.485 4.281 1.00 62.62 93 PRO A CA 1
ATOM 728 C C . PRO A 1 93 ? 7.310 2.314 4.433 1.00 62.62 93 PRO A C 1
ATOM 730 O O . PRO A 1 93 ? 7.335 3.486 4.068 1.00 62.62 93 PRO A O 1
ATOM 733 N N . LYS A 1 94 ? 8.365 1.697 4.963 1.00 56.72 94 LYS A N 1
ATOM 734 C CA . LYS A 1 94 ? 9.709 2.208 4.729 1.00 56.72 94 LYS A CA 1
ATOM 735 C C . LYS A 1 94 ? 9.985 1.972 3.261 1.00 56.72 94 LYS A C 1
ATOM 737 O O . LYS A 1 94 ? 10.143 0.828 2.823 1.00 56.72 94 LYS A O 1
ATOM 742 N N . PHE A 1 95 ? 9.929 3.042 2.492 1.00 55.03 95 PHE A N 1
ATOM 743 C CA . PHE A 1 95 ? 10.354 2.997 1.116 1.00 55.03 95 PHE A CA 1
ATOM 744 C C . PHE A 1 95 ? 11.870 2.916 1.181 1.00 55.03 95 PHE A C 1
ATOM 746 O O . PHE A 1 95 ? 12.539 3.921 1.373 1.00 55.03 95 PHE A O 1
ATOM 753 N N . ASN A 1 96 ? 12.421 1.709 1.056 1.00 43.66 96 ASN A N 1
ATOM 754 C CA . ASN A 1 96 ? 13.807 1.571 0.638 1.00 43.66 96 ASN A CA 1
ATOM 755 C C . ASN A 1 96 ? 13.873 2.081 -0.813 1.00 43.66 96 ASN A C 1
ATOM 757 O O . ASN A 1 96 ? 13.993 1.300 -1.753 1.00 43.66 96 ASN A O 1
ATOM 761 N N . SER A 1 97 ? 13.760 3.397 -1.015 1.00 41.91 97 SER A N 1
ATOM 762 C CA . SER A 1 97 ? 14.658 4.056 -1.945 1.00 41.91 97 SER A CA 1
ATOM 763 C C . SER A 1 97 ? 16.028 3.637 -1.464 1.00 41.91 97 SER A C 1
ATOM 765 O O . SER A 1 97 ? 16.446 4.009 -0.370 1.00 41.91 97 SER A O 1
ATOM 767 N N . ILE A 1 98 ? 16.645 2.728 -2.207 1.00 40.41 98 ILE A N 1
ATOM 768 C CA . ILE A 1 98 ? 18.039 2.380 -2.007 1.00 40.41 98 ILE A CA 1
ATOM 769 C C . ILE A 1 98 ? 18.768 3.717 -2.018 1.00 40.41 98 ILE A C 1
ATOM 771 O O . ILE A 1 98 ? 18.827 4.391 -3.047 1.00 40.41 98 ILE A O 1
ATOM 775 N N . SER A 1 99 ? 19.204 4.158 -0.844 1.00 35.56 99 SER A N 1
ATOM 776 C CA . SER A 1 99 ? 20.020 5.352 -0.750 1.00 35.56 99 SER A CA 1
ATOM 777 C C . SER A 1 99 ? 21.324 5.016 -1.471 1.00 35.56 99 SER A C 1
ATOM 779 O O . SER A 1 99 ? 21.870 3.933 -1.227 1.00 35.56 99 SER A O 1
ATOM 781 N N . PRO A 1 100 ? 21.848 5.887 -2.348 1.00 34.84 100 PRO A N 1
ATOM 782 C CA . PRO A 1 100 ? 23.179 5.695 -2.898 1.00 34.84 100 PRO A CA 1
ATOM 783 C C . PRO A 1 100 ? 24.176 5.812 -1.738 1.00 34.84 100 PRO A C 1
ATOM 785 O O . PRO A 1 100 ? 24.542 6.911 -1.329 1.00 34.84 100 PRO A O 1
ATOM 788 N N . GLY A 1 101 ? 24.537 4.678 -1.134 1.00 40.69 101 GLY A N 1
ATOM 789 C CA . GLY A 1 101 ? 25.382 4.629 0.059 1.00 40.69 101 GLY A CA 1
ATOM 790 C C . GLY A 1 101 ? 25.112 3.471 1.020 1.00 40.69 101 GLY A C 1
ATOM 791 O O . GLY A 1 101 ? 26.007 3.147 1.797 1.00 40.69 101 GLY A O 1
ATOM 792 N N . ASP A 1 102 ? 23.949 2.814 0.962 1.00 43.50 102 ASP A N 1
ATOM 793 C CA . ASP A 1 102 ? 23.786 1.540 1.670 1.00 43.50 102 ASP A CA 1
ATOM 794 C C . ASP A 1 102 ? 24.584 0.467 0.921 1.00 43.50 102 ASP A C 1
ATOM 796 O O . ASP A 1 102 ? 24.437 0.313 -0.293 1.00 43.50 102 ASP A O 1
ATOM 800 N N . GLU A 1 103 ? 25.462 -0.259 1.621 1.00 47.47 103 GLU A N 1
ATOM 801 C CA . GLU A 1 103 ? 26.195 -1.4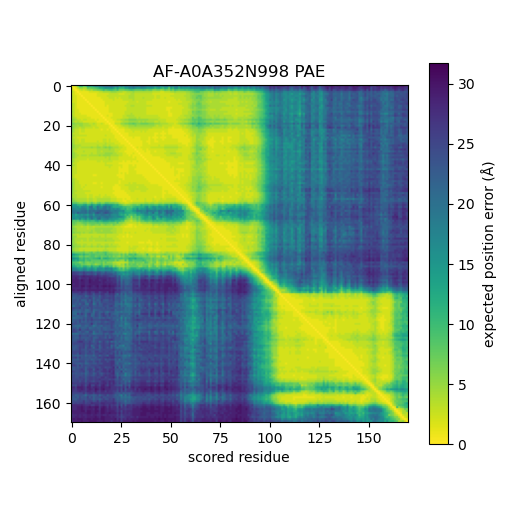00 1.062 1.00 47.47 103 GLU A CA 1
ATOM 802 C C . GLU A 1 103 ? 25.198 -2.494 0.641 1.00 47.47 103 GLU A C 1
ATOM 804 O O . GLU A 1 103 ? 24.878 -3.414 1.398 1.00 47.47 103 GLU A O 1
ATOM 809 N N . LEU A 1 104 ? 24.688 -2.373 -0.584 1.00 56.25 104 LEU A N 1
ATOM 810 C CA . LEU A 1 104 ? 23.833 -3.353 -1.233 1.00 56.25 104 LEU A CA 1
ATOM 811 C C . LEU A 1 104 ? 24.518 -4.717 -1.221 1.00 56.25 104 LEU A C 1
ATOM 813 O O . LEU A 1 104 ? 25.639 -4.895 -1.716 1.00 56.25 104 LEU A O 1
ATOM 817 N N . ASN A 1 105 ? 23.829 -5.703 -0.657 1.00 68.56 105 ASN A N 1
ATOM 818 C CA . ASN A 1 105 ? 24.401 -7.013 -0.406 1.00 68.56 105 ASN A CA 1
ATOM 819 C C . ASN A 1 105 ? 23.723 -8.106 -1.238 1.00 68.56 105 ASN A C 1
ATOM 821 O O . ASN A 1 105 ? 22.660 -7.945 -1.832 1.00 68.56 105 ASN A O 1
ATOM 825 N N . GLU A 1 106 ? 24.344 -9.290 -1.256 1.00 74.56 106 GLU A N 1
ATOM 826 C CA . GLU A 1 106 ? 23.773 -10.500 -1.875 1.00 74.56 106 GLU A CA 1
ATOM 827 C C . GLU A 1 106 ? 22.340 -10.803 -1.412 1.00 74.56 106 GLU A C 1
ATOM 829 O O . GLU A 1 106 ? 21.583 -11.446 -2.137 1.00 74.56 106 GLU A O 1
ATOM 834 N N . VAL A 1 107 ? 21.992 -10.380 -0.193 1.00 79.88 107 VAL A N 1
ATOM 835 C CA . VAL A 1 107 ? 20.687 -10.616 0.425 1.00 79.88 107 VAL A CA 1
ATOM 836 C C . VAL A 1 107 ? 19.585 -9.902 -0.353 1.00 79.88 107 VAL A C 1
ATOM 838 O O . VAL A 1 107 ? 18.565 -10.526 -0.638 1.00 79.88 107 VAL A O 1
ATOM 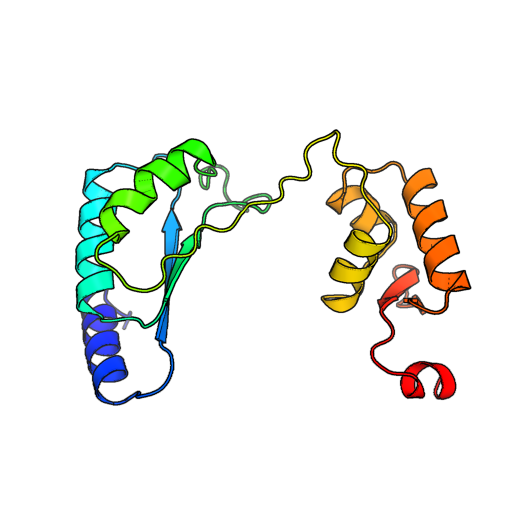841 N N . ASP A 1 108 ? 19.810 -8.658 -0.769 1.00 82.81 108 ASP A N 1
ATOM 842 C CA . ASP A 1 108 ? 18.804 -7.838 -1.452 1.00 82.81 108 ASP A CA 1
ATOM 843 C C . ASP A 1 108 ? 18.497 -8.385 -2.852 1.00 82.81 108 ASP A C 1
ATOM 845 O O . ASP A 1 108 ? 17.336 -8.560 -3.240 1.00 82.81 108 ASP A O 1
ATOM 849 N N . ILE A 1 109 ? 19.547 -8.768 -3.586 1.00 87.06 109 ILE A N 1
ATOM 850 C CA . ILE A 1 109 ? 19.417 -9.432 -4.890 1.00 87.06 109 ILE A CA 1
ATOM 851 C C . ILE A 1 109 ? 18.712 -10.787 -4.726 1.00 87.06 109 ILE A C 1
ATOM 853 O O . ILE A 1 109 ? 17.852 -11.155 -5.527 1.00 87.06 109 ILE A O 1
ATOM 857 N N . LEU A 1 110 ? 19.019 -11.542 -3.672 1.00 85.62 110 LEU A N 1
ATOM 858 C CA . LEU A 1 110 ? 18.340 -12.809 -3.416 1.00 85.62 110 LEU A CA 1
ATOM 859 C C . LEU A 1 110 ? 16.856 -12.607 -3.068 1.00 85.62 110 LEU A C 1
ATOM 861 O O . LEU A 1 110 ? 16.017 -13.400 -3.496 1.00 85.62 110 LEU A O 1
ATOM 865 N N . GLU A 1 111 ? 16.505 -11.557 -2.324 1.00 84.62 111 GLU A N 1
ATOM 866 C CA . GLU A 1 111 ? 15.115 -11.245 -1.993 1.00 84.62 111 GLU A CA 1
ATOM 867 C C . GLU A 1 111 ? 14.276 -10.915 -3.226 1.00 84.62 111 GLU A C 1
ATOM 869 O O . GLU A 1 111 ? 13.165 -11.441 -3.354 1.00 84.62 111 GLU A O 1
ATOM 874 N N . ILE A 1 112 ? 14.784 -10.098 -4.155 1.00 86.56 112 ILE A N 1
ATOM 875 C CA . ILE A 1 112 ? 14.036 -9.811 -5.385 1.00 86.56 112 ILE A CA 1
ATOM 876 C C . ILE A 1 112 ? 13.863 -11.081 -6.228 1.00 86.56 112 ILE A C 1
ATOM 878 O O . ILE A 1 112 ? 12.757 -11.343 -6.704 1.00 86.56 112 ILE A O 1
ATOM 882 N N . LEU A 1 113 ? 14.900 -11.925 -6.310 1.00 88.94 113 LEU A N 1
ATOM 883 C CA . LEU A 1 113 ? 14.878 -13.188 -7.055 1.00 88.94 113 LEU A CA 1
ATOM 884 C C . LEU A 1 113 ? 13.975 -14.262 -6.426 1.00 88.94 113 LEU A C 1
ATOM 886 O O . LEU A 1 113 ? 13.509 -15.163 -7.127 1.00 88.94 113 LEU A O 1
ATOM 890 N N . ARG A 1 114 ? 13.686 -14.171 -5.120 1.00 86.25 114 ARG A N 1
ATOM 891 C CA . ARG A 1 114 ? 12.656 -14.989 -4.449 1.00 86.25 114 ARG A CA 1
ATOM 892 C C . ARG A 1 114 ? 11.242 -14.559 -4.821 1.00 86.25 114 ARG A C 1
ATOM 894 O O . ARG A 1 114 ? 10.350 -15.405 -4.893 1.00 86.25 114 ARG A O 1
ATOM 901 N N . ARG A 1 115 ? 11.032 -13.258 -5.034 1.00 84.56 115 ARG A N 1
ATOM 902 C CA . ARG A 1 115 ? 9.722 -12.682 -5.366 1.00 84.56 115 ARG A CA 1
ATOM 903 C C . ARG A 1 115 ? 9.398 -12.851 -6.851 1.00 84.56 115 ARG A C 1
ATOM 905 O O . ARG A 1 115 ? 8.252 -13.147 -7.180 1.00 84.56 115 ARG A O 1
ATOM 912 N N . ARG A 1 116 ? 10.385 -12.688 -7.742 1.00 84.81 116 ARG A N 1
ATOM 913 C CA . ARG A 1 116 ? 10.220 -12.854 -9.195 1.00 84.81 116 ARG A CA 1
ATOM 914 C C . ARG A 1 116 ? 11.540 -13.182 -9.915 1.00 84.81 116 A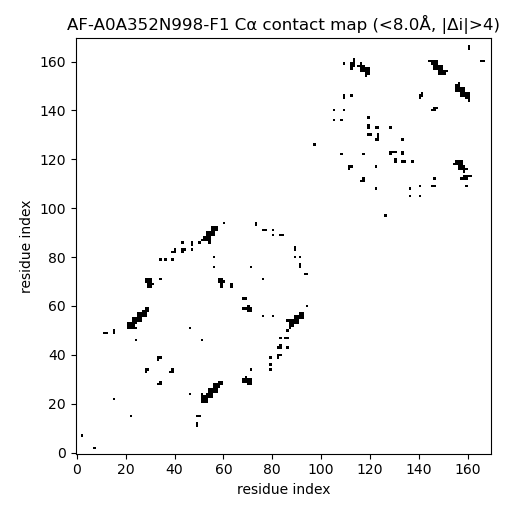RG A C 1
ATOM 916 O O . ARG A 1 116 ? 12.582 -12.687 -9.497 1.00 84.81 116 ARG A O 1
ATOM 923 N N . PRO A 1 117 ? 11.502 -13.935 -11.029 1.00 89.25 117 PRO A N 1
ATOM 924 C CA . PRO A 1 117 ? 12.652 -14.064 -11.919 1.00 89.25 117 PRO A CA 1
ATOM 925 C C . PRO A 1 117 ? 13.040 -12.715 -12.545 1.00 89.25 117 PRO A C 1
ATOM 927 O O . PRO A 1 117 ? 12.158 -12.007 -13.035 1.00 89.25 117 PRO A O 1
ATOM 930 N N . CYS A 1 118 ? 14.334 -12.388 -12.584 1.00 89.50 118 CYS A N 1
ATOM 931 C CA . CYS A 1 118 ? 14.853 -11.137 -13.162 1.00 89.50 118 CYS A CA 1
ATOM 932 C C . CYS A 1 118 ? 16.067 -11.389 -14.068 1.00 89.50 118 CYS A C 1
ATOM 934 O O . CYS A 1 118 ? 16.843 -12.312 -13.822 1.00 89.50 118 CYS A O 1
ATOM 936 N N . THR A 1 119 ? 16.278 -10.539 -15.074 1.00 90.75 119 THR A N 1
ATOM 937 C CA . THR A 1 119 ? 17.537 -10.500 -15.842 1.00 90.75 119 THR A CA 1
ATOM 938 C C . THR A 1 119 ? 18.610 -9.688 -15.110 1.00 90.75 119 THR A C 1
ATOM 940 O O . THR A 1 119 ? 18.308 -8.905 -14.210 1.00 90.75 119 THR A O 1
ATOM 943 N N . ALA A 1 120 ? 19.874 -9.827 -15.522 1.00 90.56 120 ALA A N 1
ATOM 944 C CA . ALA A 1 120 ? 20.961 -8.997 -14.991 1.00 90.56 120 ALA A CA 1
ATOM 945 C C . ALA A 1 120 ? 20.723 -7.493 -15.228 1.00 90.56 120 ALA A C 1
ATOM 947 O O . ALA A 1 120 ? 21.000 -6.689 -14.347 1.00 90.56 120 ALA A O 1
ATOM 948 N N . VAL A 1 121 ? 20.145 -7.128 -16.378 1.00 86.81 121 VAL A N 1
ATOM 949 C CA . VAL A 1 121 ? 19.786 -5.736 -16.705 1.00 86.81 121 VAL A CA 1
ATOM 950 C C . VAL A 1 121 ? 18.719 -5.210 -15.746 1.00 86.81 121 VAL A C 1
ATOM 952 O O . VAL A 1 121 ? 18.884 -4.145 -15.168 1.00 86.81 121 VAL A O 1
ATOM 955 N N . GLN A 1 122 ? 17.675 -5.998 -15.483 1.00 85.06 122 GLN A N 1
ATOM 956 C CA . GLN A 1 122 ? 16.617 -5.612 -14.545 1.00 85.06 122 GLN A CA 1
ATOM 957 C C . GLN A 1 122 ? 17.122 -5.466 -13.105 1.00 85.06 122 GLN A C 1
ATOM 959 O O . GLN A 1 122 ? 16.577 -4.673 -12.345 1.00 85.06 122 GLN A O 1
ATOM 964 N N . ILE A 1 123 ? 18.132 -6.247 -12.709 1.00 88.81 123 ILE A N 1
ATOM 965 C CA . ILE A 1 123 ? 18.786 -6.098 -11.402 1.00 88.81 123 ILE A CA 1
ATOM 966 C C . ILE A 1 123 ? 19.610 -4.805 -11.386 1.00 88.81 123 ILE A C 1
ATOM 968 O O . ILE A 1 123 ? 19.492 -4.039 -10.439 1.00 88.81 123 ILE A O 1
ATOM 972 N N . ALA A 1 124 ? 20.387 -4.527 -12.436 1.00 85.94 124 ALA A N 1
ATOM 973 C CA . ALA A 1 124 ? 21.159 -3.290 -12.553 1.00 85.94 124 ALA A CA 1
ATOM 974 C C . ALA A 1 124 ? 20.271 -2.044 -12.443 1.00 85.94 124 ALA A C 1
ATOM 976 O O . ALA A 1 124 ? 20.556 -1.166 -11.639 1.00 85.94 124 ALA A O 1
ATOM 977 N N . GLU A 1 125 ? 19.154 -2.015 -13.170 1.00 80.44 125 GLU A N 1
ATOM 978 C CA . GLU A 1 125 ? 18.178 -0.921 -13.118 1.00 80.44 125 GLU A CA 1
ATOM 979 C C . GLU A 1 125 ? 17.496 -0.804 -11.749 1.00 80.44 125 GLU A C 1
ATOM 981 O O . GLU A 1 125 ? 17.293 0.298 -11.251 1.00 80.44 125 GLU A O 1
ATOM 986 N N . ALA A 1 126 ? 17.136 -1.931 -11.123 1.00 78.56 126 ALA A N 1
ATOM 987 C CA . ALA A 1 126 ? 16.440 -1.925 -9.836 1.00 78.56 126 ALA A CA 1
ATOM 988 C C . ALA A 1 126 ? 17.313 -1.431 -8.675 1.00 78.56 126 ALA A C 1
ATOM 990 O O . ALA A 1 126 ? 16.772 -0.927 -7.693 1.00 78.56 126 ALA A O 1
ATOM 991 N N . PHE A 1 127 ? 18.630 -1.613 -8.777 1.00 78.69 127 PHE A N 1
ATOM 992 C CA . PHE A 1 127 ? 19.589 -1.267 -7.732 1.00 78.69 127 PHE A CA 1
ATOM 993 C C . PHE A 1 127 ? 20.501 -0.084 -8.094 1.00 78.69 127 PHE A C 1
ATOM 995 O O . PHE A 1 127 ? 21.398 0.228 -7.318 1.00 78.69 127 PHE A O 1
ATOM 1002 N N . ASP A 1 128 ? 20.287 0.554 -9.250 1.00 76.88 128 ASP A N 1
ATOM 1003 C CA . ASP A 1 128 ? 21.163 1.593 -9.820 1.00 76.88 128 ASP A CA 1
ATOM 1004 C C . ASP A 1 128 ? 22.650 1.173 -9.850 1.00 76.88 128 ASP A C 1
ATOM 1006 O O . ASP A 1 128 ? 23.565 1.913 -9.496 1.00 76.88 128 ASP A O 1
ATOM 1010 N N . MET A 1 129 ? 22.894 -0.083 -10.238 1.00 80.31 129 MET A N 1
ATOM 1011 C CA . MET A 1 129 ? 24.220 -0.703 -10.231 1.00 80.31 129 MET A CA 1
ATOM 1012 C C . MET A 1 129 ? 24.808 -0.807 -11.630 1.00 80.31 129 MET A C 1
ATOM 1014 O O . MET A 1 129 ? 24.123 -1.100 -12.611 1.00 80.31 129 MET A O 1
ATOM 1018 N N . HIS A 1 130 ? 26.134 -0.719 -11.720 1.00 83.19 130 HIS A N 1
ATOM 1019 C CA . HIS A 1 130 ? 26.817 -1.041 -12.964 1.00 83.19 130 HIS A CA 1
ATOM 1020 C C . HIS A 1 130 ? 26.739 -2.552 -13.255 1.00 83.19 130 HIS A C 1
ATOM 1022 O O . HIS A 1 130 ? 26.916 -3.389 -12.366 1.00 83.19 130 HIS A O 1
ATOM 1028 N N . MET A 1 131 ? 26.575 -2.931 -14.527 1.00 83.56 131 MET A N 1
ATOM 1029 C CA . MET A 1 131 ? 26.445 -4.337 -14.954 1.00 83.56 131 MET A CA 1
ATOM 1030 C C . MET A 1 131 ? 27.578 -5.247 -14.450 1.00 83.56 131 MET A C 1
ATOM 1032 O O . MET A 1 131 ? 27.350 -6.410 -14.119 1.00 83.56 131 MET A O 1
ATOM 1036 N N . ASN A 1 132 ? 28.798 -4.714 -14.347 1.00 81.12 132 ASN A N 1
ATOM 1037 C CA . ASN A 1 132 ? 29.957 -5.452 -13.830 1.00 81.12 132 ASN A CA 1
ATOM 1038 C C . ASN A 1 132 ? 29.820 -5.824 -12.349 1.00 81.12 132 ASN A C 1
ATOM 1040 O O . ASN A 1 132 ? 30.341 -6.854 -11.927 1.00 81.12 132 ASN A O 1
ATOM 1044 N N . GLU A 1 133 ? 29.154 -4.996 -11.549 1.00 83.06 133 GLU A N 1
ATOM 1045 C CA . GLU A 1 133 ? 28.905 -5.296 -10.141 1.00 83.06 133 GLU A CA 1
ATOM 1046 C C . GLU A 1 133 ? 27.824 -6.360 -10.021 1.00 83.06 133 GLU A C 1
ATOM 1048 O O . GLU A 1 133 ? 28.047 -7.389 -9.386 1.00 83.06 133 GLU A O 1
ATOM 1053 N N . VAL A 1 134 ? 26.715 -6.190 -10.742 1.00 88.38 134 VAL A N 1
ATOM 1054 C CA . VAL A 1 134 ? 25.634 -7.181 -10.816 1.00 88.38 134 VAL A CA 1
ATOM 1055 C C . VAL A 1 134 ? 26.160 -8.553 -11.245 1.00 88.38 134 VAL A C 1
ATOM 1057 O O . VAL A 1 134 ? 25.832 -9.567 -10.626 1.00 88.38 134 VAL A O 1
ATOM 1060 N N . ALA A 1 135 ? 27.047 -8.599 -12.243 1.00 87.50 135 ALA A N 1
ATOM 1061 C CA . ALA A 1 135 ? 27.684 -9.833 -12.690 1.00 87.50 135 ALA A CA 1
ATOM 1062 C C . ALA A 1 135 ? 28.484 -10.529 -11.574 1.00 87.50 135 ALA A C 1
ATOM 1064 O O . ALA A 1 135 ? 28.436 -11.759 -11.470 1.00 87.50 135 ALA A O 1
ATOM 1065 N N . LYS A 1 136 ? 29.173 -9.776 -10.701 1.00 84.75 136 LYS A N 1
ATOM 1066 C CA . LYS A 1 136 ? 29.882 -10.341 -9.537 1.00 84.75 136 LYS A CA 1
ATOM 1067 C C . LYS A 1 136 ? 28.901 -10.991 -8.562 1.00 84.75 136 LYS A C 1
ATOM 1069 O O . LYS A 1 136 ? 29.137 -12.127 -8.149 1.00 84.75 136 LYS A O 1
ATOM 1074 N N . TYR A 1 137 ? 27.801 -10.316 -8.223 1.00 88.62 137 TYR A N 1
ATOM 1075 C CA . TYR A 1 137 ? 26.799 -10.856 -7.297 1.00 88.62 137 TYR A CA 1
ATOM 1076 C C . TYR A 1 137 ? 26.103 -12.098 -7.853 1.00 88.62 137 TYR A C 1
ATOM 1078 O O . TYR A 1 137 ? 26.027 -13.113 -7.161 1.00 88.62 137 TYR A O 1
ATOM 1086 N N . ILE A 1 138 ? 25.666 -12.057 -9.114 1.00 90.00 138 ILE A N 1
ATOM 1087 C CA . ILE A 1 138 ? 25.046 -13.203 -9.790 1.00 90.00 138 ILE A CA 1
ATOM 1088 C C . ILE A 1 138 ? 26.004 -14.397 -9.804 1.00 90.00 138 ILE A C 1
ATOM 1090 O O . ILE A 1 138 ? 25.615 -15.496 -9.414 1.00 90.00 138 ILE A O 1
ATOM 1094 N N . SER A 1 139 ? 27.271 -14.180 -10.173 1.00 85.50 139 SER A N 1
ATOM 1095 C CA . SER A 1 139 ? 28.287 -15.242 -10.188 1.00 85.50 139 SER A CA 1
ATOM 1096 C C . SER A 1 139 ? 28.460 -15.879 -8.806 1.00 85.50 139 SER A C 1
ATOM 1098 O O . SER A 1 139 ? 28.515 -17.103 -8.682 1.00 85.50 139 SER A O 1
ATOM 1100 N N . ARG A 1 140 ? 28.489 -15.062 -7.745 1.00 84.56 140 ARG A N 1
ATOM 1101 C CA . ARG A 1 140 ? 28.636 -15.529 -6.357 1.00 84.56 140 ARG A CA 1
ATOM 1102 C C . ARG A 1 140 ? 27.409 -16.320 -5.887 1.00 84.56 140 ARG A C 1
ATOM 1104 O O . ARG A 1 140 ? 27.562 -17.362 -5.252 1.00 84.56 140 ARG A O 1
ATOM 1111 N N . LEU A 1 141 ? 26.204 -15.870 -6.238 1.00 88.94 141 LEU A N 1
ATOM 1112 C CA . LEU A 1 141 ? 24.941 -16.530 -5.891 1.00 88.94 141 LEU A CA 1
ATOM 1113 C C . LEU A 1 141 ? 24.728 -17.849 -6.656 1.00 88.94 141 LEU A C 1
ATOM 1115 O O . LEU A 1 141 ? 24.242 -18.817 -6.065 1.00 88.94 141 LEU A O 1
ATOM 1119 N N . LEU A 1 142 ? 25.127 -17.910 -7.933 1.00 87.38 142 LEU A N 1
ATOM 1120 C CA . LEU A 1 142 ? 25.148 -19.142 -8.731 1.00 87.38 142 LEU A CA 1
ATOM 1121 C C . LEU A 1 142 ? 26.130 -20.155 -8.137 1.00 87.38 142 LEU A C 1
ATOM 1123 O O . LEU A 1 142 ? 25.773 -21.314 -7.933 1.00 87.38 142 LEU A O 1
ATOM 1127 N N . TYR A 1 143 ? 27.342 -19.710 -7.784 1.00 85.94 143 TYR A N 1
ATOM 1128 C CA . TYR A 1 143 ? 28.345 -20.559 -7.136 1.00 85.94 143 TYR A CA 1
ATOM 1129 C C . TYR A 1 143 ? 27.833 -21.141 -5.808 1.00 85.94 143 TYR A C 1
ATOM 1131 O O . TYR A 1 143 ? 28.000 -22.329 -5.538 1.00 85.94 143 TYR A O 1
ATOM 1139 N N . LYS A 1 144 ? 27.138 -20.327 -5.002 1.00 85.38 144 LYS A N 1
ATOM 1140 C CA . LYS A 1 144 ? 26.488 -20.763 -3.754 1.00 85.38 144 LYS A CA 1
ATOM 1141 C C . LYS A 1 144 ? 25.234 -21.624 -3.969 1.00 85.38 144 LYS A C 1
ATOM 1143 O O . LYS A 1 144 ? 24.662 -22.084 -2.983 1.00 85.38 144 LYS A O 1
ATOM 1148 N N . LYS A 1 145 ? 24.795 -21.841 -5.217 1.00 87.75 145 LYS A N 1
ATOM 1149 C CA . LYS A 1 145 ? 23.554 -22.552 -5.579 1.00 87.75 145 LYS A CA 1
ATOM 1150 C C . LYS A 1 145 ? 22.302 -21.974 -4.905 1.00 87.75 145 LYS A C 1
ATOM 1152 O O . LYS A 1 145 ? 21.358 -22.700 -4.607 1.00 87.75 145 LYS A O 1
ATOM 1157 N N . LEU A 1 146 ? 22.303 -20.667 -4.640 1.00 86.31 146 LEU A N 1
ATOM 1158 C CA . LEU A 1 146 ? 21.148 -19.957 -4.080 1.00 86.31 146 LEU A CA 1
ATOM 1159 C C . LEU A 1 146 ? 20.184 -19.493 -5.172 1.00 86.31 146 LEU A C 1
ATOM 1161 O O . LEU A 1 146 ? 19.000 -19.283 -4.906 1.00 86.31 146 LEU A O 1
ATOM 1165 N N . ILE A 1 147 ? 20.695 -19.351 -6.395 1.00 91.81 147 ILE A N 1
ATOM 1166 C CA . ILE A 1 147 ? 19.932 -18.991 -7.586 1.00 91.81 147 ILE A CA 1
ATOM 1167 C C . ILE A 1 147 ? 20.278 -19.942 -8.735 1.00 91.81 147 ILE A C 1
ATOM 1169 O O . ILE A 1 147 ? 21.345 -20.558 -8.732 1.00 91.81 147 ILE A O 1
ATOM 1173 N N . TYR A 1 148 ? 19.397 -20.025 -9.725 1.00 90.44 148 TYR A N 1
ATOM 1174 C CA . TYR A 1 148 ? 19.631 -20.714 -10.995 1.00 90.44 148 TYR A CA 1
ATOM 1175 C C . TYR A 1 148 ? 19.286 -19.802 -12.176 1.00 90.44 148 TYR A C 1
ATOM 1177 O O . TYR A 1 148 ? 18.535 -18.837 -12.016 1.00 90.44 148 TYR A O 1
ATOM 1185 N N . SER A 1 149 ? 19.843 -20.108 -13.350 1.00 89.94 149 SER A N 1
ATOM 1186 C CA . SER A 1 149 ? 19.529 -19.428 -14.609 1.00 89.94 149 SER A CA 1
ATOM 1187 C C . SER A 1 149 ? 18.545 -20.243 -15.451 1.00 89.94 149 SER A C 1
ATOM 1189 O O . SER A 1 149 ? 18.675 -21.460 -15.551 1.00 89.94 149 SER A O 1
ATOM 1191 N N . ASP A 1 150 ? 17.596 -19.563 -16.080 1.00 85.00 150 ASP A N 1
ATOM 1192 C CA . ASP A 1 150 ? 16.597 -20.102 -17.000 1.00 85.00 150 ASP A CA 1
ATOM 1193 C C . ASP A 1 150 ? 16.647 -19.286 -18.299 1.00 85.00 150 ASP A C 1
ATOM 1195 O O . ASP A 1 150 ? 16.529 -18.056 -18.264 1.00 85.00 150 ASP A O 1
ATOM 1199 N N . ASP A 1 151 ? 16.871 -19.947 -19.435 1.00 78.94 151 ASP A N 1
ATOM 1200 C CA . ASP A 1 151 ? 16.881 -19.279 -20.736 1.00 78.94 151 ASP A CA 1
ATOM 1201 C C . ASP A 1 151 ? 15.456 -19.211 -21.283 1.00 78.94 151 ASP A C 1
ATOM 1203 O O . ASP A 1 151 ? 14.816 -20.227 -21.554 1.00 78.94 151 ASP A O 1
ATOM 1207 N N . ARG A 1 152 ? 14.947 -17.986 -21.425 1.00 76.88 152 ARG A N 1
ATOM 1208 C CA . ARG A 1 152 ? 13.580 -17.723 -21.891 1.00 76.88 152 ARG A CA 1
ATOM 1209 C C . ARG A 1 152 ? 13.541 -17.091 -23.279 1.00 76.88 152 ARG A C 1
ATOM 1211 O O . ARG A 1 152 ? 12.559 -16.437 -23.619 1.00 76.88 152 ARG A O 1
ATOM 1218 N N . GLY A 1 153 ? 14.611 -17.220 -24.067 1.00 58.25 153 GLY A N 1
ATOM 1219 C CA . GLY A 1 153 ? 14.693 -16.720 -25.446 1.00 58.25 153 GLY A CA 1
ATOM 1220 C C . GLY A 1 153 ? 14.860 -15.199 -25.583 1.00 58.25 153 GLY A C 1
ATOM 1221 O O . GLY A 1 153 ? 15.206 -14.721 -26.657 1.00 58.25 153 GLY A O 1
ATOM 1222 N N . ILE A 1 154 ? 14.663 -14.439 -24.499 1.00 64.25 154 ILE A N 1
ATOM 1223 C CA . ILE A 1 154 ? 14.912 -12.984 -24.399 1.00 64.25 154 ILE A CA 1
ATOM 1224 C C . ILE A 1 154 ? 16.198 -12.712 -23.578 1.00 64.25 154 ILE A C 1
ATOM 1226 O O . ILE A 1 154 ? 16.617 -11.573 -23.394 1.00 64.25 154 ILE A O 1
ATOM 1230 N N . GLY A 1 155 ? 16.857 -13.773 -23.100 1.00 72.88 155 GLY A N 1
ATOM 1231 C CA . GLY A 1 155 ? 18.068 -13.727 -22.286 1.00 72.88 155 GLY A CA 1
ATOM 1232 C C . GLY A 1 155 ? 17.967 -14.604 -21.039 1.00 72.88 155 GLY A C 1
ATOM 1233 O O . GLY A 1 155 ? 16.913 -15.167 -20.731 1.00 72.88 155 GLY A O 1
ATOM 1234 N N . ALA A 1 156 ? 19.078 -14.702 -20.307 1.00 84.25 156 ALA A N 1
ATOM 1235 C CA . ALA A 1 156 ? 19.148 -15.465 -19.066 1.00 84.25 156 ALA A CA 1
ATOM 1236 C C . ALA A 1 156 ? 18.381 -14.755 -17.938 1.00 84.25 156 ALA A C 1
ATOM 1238 O O . ALA A 1 156 ? 18.750 -13.656 -17.506 1.00 84.25 156 ALA A O 1
ATOM 1239 N N . TYR A 1 157 ? 17.331 -15.408 -17.444 1.00 90.56 157 TYR A N 1
ATOM 1240 C CA . TYR A 1 157 ? 16.622 -15.020 -16.230 1.00 90.56 157 TYR A CA 1
ATOM 1241 C C . TYR A 1 157 ? 17.189 -15.770 -15.038 1.00 90.56 157 TYR A C 1
ATOM 1243 O O . TYR A 1 157 ? 17.410 -16.973 -15.101 1.00 90.56 157 TYR A O 1
ATOM 1251 N N . TYR A 1 158 ? 17.361 -15.078 -13.923 1.00 92.06 158 TYR A N 1
ATOM 1252 C CA . TYR A 1 158 ? 17.787 -15.674 -12.666 1.00 92.06 158 TYR A CA 1
ATOM 1253 C C . TYR A 1 158 ? 16.587 -15.836 -11.740 1.00 92.06 158 TYR A C 1
ATOM 1255 O O . TYR A 1 158 ? 15.668 -15.021 -11.770 1.00 92.06 158 TYR A O 1
ATOM 1263 N N . SER A 1 159 ? 16.569 -16.893 -10.933 1.00 90.75 159 SER A N 1
ATOM 1264 C CA . SER A 1 159 ? 15.524 -17.169 -9.935 1.00 90.75 159 SER A CA 1
ATOM 1265 C C . SER A 1 159 ? 16.138 -17.772 -8.680 1.00 90.75 159 SER A C 1
ATOM 1267 O O . SER A 1 159 ? 17.096 -18.536 -8.779 1.00 90.75 159 SER A O 1
ATOM 1269 N N . ALA A 1 160 ? 15.593 -17.460 -7.503 1.00 91.25 160 ALA A N 1
ATOM 1270 C CA . ALA A 1 160 ? 16.042 -18.088 -6.263 1.00 91.25 160 ALA A CA 1
ATOM 1271 C C . ALA A 1 160 ? 15.530 -19.531 -6.144 1.00 91.25 160 ALA A C 1
ATOM 1273 O O . ALA A 1 160 ? 14.394 -19.829 -6.514 1.00 91.25 160 ALA A O 1
ATOM 1274 N N . VAL A 1 161 ? 16.357 -20.409 -5.580 1.00 85.69 161 VAL A N 1
ATOM 1275 C CA . VAL A 1 161 ? 15.993 -21.801 -5.284 1.00 85.69 161 VAL A CA 1
ATOM 1276 C C . VAL A 1 161 ? 15.017 -21.828 -4.102 1.00 85.69 161 VAL A C 1
ATOM 1278 O O . VAL A 1 161 ? 15.336 -21.307 -3.029 1.00 85.69 161 VAL A O 1
ATOM 1281 N N . LYS A 1 162 ? 13.826 -22.420 -4.277 1.00 71.38 162 LYS A N 1
ATOM 1282 C CA . LYS A 1 162 ? 12.793 -22.484 -3.222 1.00 71.38 162 LYS A CA 1
ATOM 1283 C C . LYS A 1 162 ? 12.916 -23.723 -2.332 1.00 71.38 162 LYS A C 1
ATOM 1285 O O . LYS A 1 162 ? 12.552 -23.655 -1.160 1.00 71.38 162 LYS A O 1
ATOM 1290 N N . SER A 1 163 ? 13.458 -24.827 -2.850 1.00 60.66 163 SER A N 1
ATOM 1291 C CA . SER A 1 163 ? 13.778 -26.034 -2.077 1.00 60.66 163 SER A CA 1
ATOM 1292 C C . SER A 1 163 ? 14.935 -26.821 -2.702 1.00 60.66 163 SER A C 1
ATOM 1294 O O . SER A 1 163 ? 15.288 -26.634 -3.866 1.00 60.66 163 SER A O 1
ATOM 1296 N N . LYS A 1 164 ? 15.529 -27.739 -1.927 1.00 52.44 164 LYS A N 1
ATOM 1297 C CA . LYS A 1 164 ? 16.604 -28.632 -2.396 1.00 52.44 164 LYS A CA 1
ATOM 1298 C C . LYS A 1 164 ? 16.143 -29.558 -3.537 1.00 52.44 164 LYS A C 1
ATOM 1300 O O . LYS A 1 164 ? 16.992 -30.054 -4.267 1.00 52.44 164 LYS A O 1
ATOM 1305 N N . GLU A 1 165 ? 14.834 -29.774 -3.699 1.00 52.16 165 GLU A N 1
ATOM 1306 C CA . GLU A 1 165 ? 14.266 -30.609 -4.768 1.00 52.16 165 GLU A CA 1
ATOM 1307 C C . GLU A 1 165 ? 14.314 -29.925 -6.145 1.00 52.16 165 GLU A C 1
ATOM 1309 O O . GLU A 1 165 ? 14.555 -30.604 -7.141 1.00 52.16 165 GLU A O 1
ATOM 1314 N N . GLU A 1 166 ? 14.191 -28.591 -6.226 1.00 53.44 166 GLU A N 1
ATOM 1315 C CA . GLU A 1 166 ? 14.322 -27.854 -7.502 1.00 53.44 166 GLU A CA 1
ATOM 1316 C C . GLU A 1 166 ? 15.734 -27.955 -8.105 1.00 53.44 166 GLU A C 1
ATOM 1318 O O . GLU A 1 166 ? 15.881 -27.887 -9.322 1.00 53.44 166 GLU A O 1
ATOM 1323 N N . LEU A 1 167 ? 16.760 -28.158 -7.269 1.00 49.75 167 LEU A N 1
ATOM 1324 C CA . LE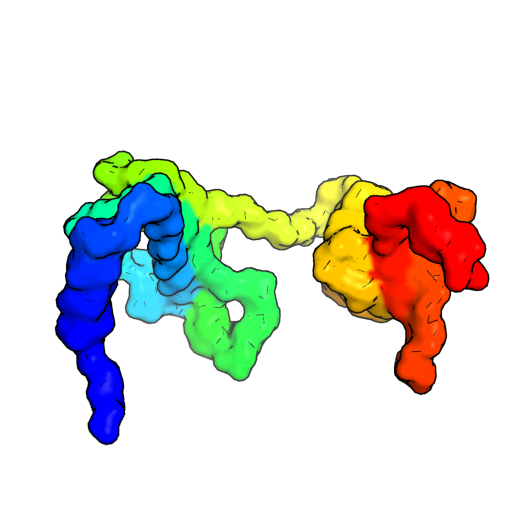U A 1 167 ? 18.160 -28.341 -7.680 1.00 49.75 167 LEU A CA 1
ATOM 1325 C C . LEU A 1 167 ? 18.465 -29.730 -8.264 1.00 49.75 167 LEU A C 1
ATOM 1327 O O . LEU A 1 167 ? 19.533 -29.908 -8.837 1.00 49.75 167 LEU A O 1
ATOM 1331 N N . VAL A 1 168 ? 17.595 -30.721 -8.046 1.00 47.59 168 VAL A N 1
ATOM 1332 C CA . VAL A 1 168 ? 17.809 -32.120 -8.473 1.00 47.59 168 VAL A CA 1
ATOM 1333 C C . VAL A 1 168 ? 16.985 -32.458 -9.720 1.00 47.59 168 VAL A C 1
ATOM 1335 O O . VAL A 1 168 ? 17.321 -33.386 -10.449 1.00 47.59 168 VAL A O 1
ATOM 1338 N N . LEU A 1 169 ? 15.918 -31.697 -9.983 1.00 48.41 169 LEU A N 1
ATOM 1339 C CA . LEU A 1 169 ? 15.033 -31.868 -11.140 1.00 48.41 169 LEU A CA 1
ATOM 1340 C C . LEU A 1 169 ? 15.448 -31.060 -12.385 1.00 48.41 169 LEU A C 1
ATOM 1342 O O . LEU A 1 169 ? 14.714 -31.072 -13.375 1.00 48.41 169 LEU A O 1
ATOM 1346 N N . ARG A 1 170 ? 16.581 -30.353 -12.349 1.00 45.38 170 ARG A N 1
ATOM 1347 C CA . ARG A 1 170 ? 17.101 -29.518 -13.441 1.00 45.38 170 ARG A CA 1
ATOM 1348 C C . ARG A 1 170 ? 18.609 -29.677 -13.560 1.00 45.38 170 ARG A C 1
ATOM 1350 O O . ARG A 1 170 ? 19.096 -29.589 -14.705 1.00 45.38 170 ARG A O 1
#

Nearest PDB structures (foldseek):
  4ooi-assembly1_A  TM=8.412E-01  e=1.114E-02  Vibrio cholerae O1 biovar El Tor str. N16961
  2oqg-assembly1_D  TM=8.374E-01  e=2.665E-02  Rhodococcus jostii RHA1
  5k5q-assembly1_E  TM=7.366E-01  e=6.772E-03  Sulfolobus sp. NOB8H2
  5kk1-assembly1_A  TM=7.525E-01  e=1.430E-02  Sulfolobus sp. NOB8H2
  2rdp-assembly1_A-2  TM=6.652E-01  e=1.432E-01  Geobacillus stearothermophilus

Foldseek 3Di:
DDQDPVNVLVVLLVCLVVDPDADEEEAEDAPPPQLDLVSLLVVLVSVVVSQGQAYEYHADPDPDPDPRRHGDDPVSLVVSCVSNPVHHHYDYDPPPPVDPPPPDDLVVVLVVLAVHWDDLVRVCVVNVHDSVVSVVSVVVCVVVVQWDWDDPVVDTTIHGDPDPVVVVVD

pLDDT: mean 82.07, std 15.3, range [34.84, 96.56]

Solvent-accessible surface area (backbone atoms only — not comparable to full-atom values): 10152 Å² total; per-residue (Å²): 136,84,89,49,71,68,56,51,55,54,48,48,47,54,46,49,73,73,49,89,67,90,40,73,44,76,46,78,37,30,42,93,74,49,60,48,69,71,51,38,40,54,49,28,54,56,51,47,74,55,63,44,62,26,32,35,49,46,53,51,86,59,90,56,99,46,92,77,54,36,50,52,51,71,71,55,50,57,63,63,43,58,62,39,68,90,40,53,62,70,39,73,70,81,75,78,67,78,55,96,78,63,86,83,48,72,63,60,59,45,52,51,22,64,77,42,72,40,35,67,66,58,49,16,66,75,66,78,42,57,63,74,58,47,51,53,50,51,53,52,36,44,74,69,61,48,33,50,78,45,80,70,89,86,50,61,28,34,31,39,61,88,49,80,63,65,72,73,77,110